Protein AF-A0A0G4GU76-F1 (afdb_monomer_lite)

Foldseek 3Di:
DPDDDDDDPDDDLQVV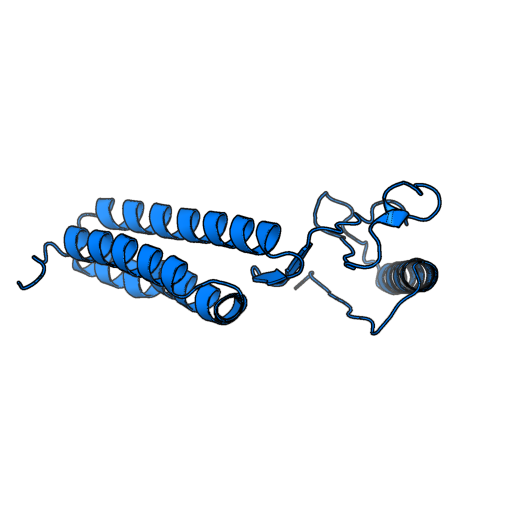VVVVVVVQVVQVVVVHHQDLPPQRAEDEDLVCPVVVVPPVSDDPSYHYDDQWHADPQAIDHHLVRRVVSLVVLLVVLLVQLVVLLVPPDLVVSVVCCVPPRVVSVVVHCVRCVVSDDPVVVVVSCVSSVVSNCSSNVHDDDD

Organism: NCBI:txid1169474

Secondary structure (DSSP, 8-state):
--------SS--HHHHHHHHHHHHHHHHHTT-----STTTSEE--GGGGGGTT-GGGS-TT-EE-SSEEEETTEEEESHHHHHHHHHHHHHHHHHHHHHHHTT--HHHHHHHIIIIIHHHHHHHHHHHGGGS-HHHHHHHHHHHHHHHHHHTTPPPP-

pLDDT: mean 85.18, std 12.09, range [39.12, 97.31]

Structure (mmCIF, N/CA/C/O backbone):
data_AF-A0A0G4GU76-F1
#
_entry.id   AF-A0A0G4GU76-F1
#
loop_
_atom_site.group_PDB
_atom_site.id
_atom_site.type_symbol
_atom_site.label_atom_id
_atom_site.label_alt_id
_atom_site.label_comp_id
_atom_site.label_asym_id
_atom_site.label_entity_id
_atom_site.label_seq_id
_atom_site.pdbx_PDB_ins_code
_atom_site.Cartn_x
_atom_site.Cartn_y
_atom_site.Cartn_z
_atom_site.occupancy
_atom_site.B_iso_or_equiv
_atom_site.auth_seq_id
_atom_site.auth_comp_id
_atom_site.auth_asym_id
_atom_site.auth_atom_id
_atom_site.pdbx_PDB_model_num
ATOM 1 N N . MET A 1 1 ? -4.405 -12.675 -13.913 1.00 71.38 1 MET A N 1
ATOM 2 C CA . MET A 1 1 ? -3.406 -11.758 -13.328 1.00 71.38 1 MET A CA 1
ATOM 3 C C . MET A 1 1 ? -2.661 -11.138 -14.493 1.00 71.38 1 MET A C 1
ATOM 5 O O . MET A 1 1 ? -2.257 -11.886 -15.369 1.00 71.38 1 MET A O 1
ATOM 9 N N . ASP A 1 2 ? -2.594 -9.814 -14.558 1.00 82.94 2 ASP A N 1
ATOM 10 C CA . ASP A 1 2 ? -2.121 -9.025 -15.710 1.00 82.94 2 ASP A CA 1
ATOM 11 C C . ASP A 1 2 ? -0.817 -8.254 -15.432 1.00 82.94 2 ASP A C 1
ATOM 13 O O . ASP A 1 2 ? -0.178 -7.767 -16.358 1.00 82.94 2 ASP A O 1
ATOM 17 N N . ASN A 1 3 ? -0.402 -8.162 -14.164 1.00 83.31 3 ASN A N 1
ATOM 18 C CA . ASN A 1 3 ? 0.832 -7.488 -13.768 1.00 83.31 3 ASN A CA 1
ATOM 19 C C . ASN A 1 3 ? 2.028 -8.437 -13.886 1.00 83.31 3 ASN A C 1
ATOM 21 O O . ASN A 1 3 ? 2.084 -9.460 -13.201 1.00 83.31 3 ASN A O 1
ATOM 25 N N . ILE A 1 4 ? 2.993 -8.059 -14.721 1.00 83.25 4 ILE A N 1
ATOM 26 C CA . ILE A 1 4 ? 4.279 -8.739 -14.889 1.00 83.25 4 ILE A CA 1
ATOM 27 C C . ILE A 1 4 ? 5.370 -7.749 -14.484 1.00 83.25 4 ILE A C 1
ATOM 29 O O . ILE A 1 4 ? 5.303 -6.565 -14.811 1.00 83.25 4 ILE A O 1
ATOM 33 N N . SER A 1 5 ? 6.372 -8.216 -13.749 1.00 84.31 5 SER A N 1
ATOM 34 C CA . SER A 1 5 ? 7.531 -7.405 -13.381 1.00 84.31 5 SER A CA 1
ATOM 35 C C . SER A 1 5 ? 8.793 -8.197 -13.649 1.00 84.31 5 SER A C 1
ATOM 37 O O . SER A 1 5 ? 8.898 -9.354 -13.249 1.00 84.31 5 SER A O 1
ATOM 39 N N . VAL A 1 6 ? 9.734 -7.568 -14.347 1.00 82.75 6 VAL A N 1
ATOM 40 C CA . VAL A 1 6 ? 11.013 -8.169 -14.716 1.00 82.75 6 VAL A CA 1
ATOM 41 C C . VAL A 1 6 ? 12.112 -7.381 -14.022 1.00 82.75 6 VAL A C 1
ATOM 43 O O . VAL A 1 6 ? 12.136 -6.152 -14.085 1.00 82.75 6 VAL A O 1
ATOM 46 N N . VAL A 1 7 ? 12.989 -8.089 -13.315 1.00 81.25 7 VAL A N 1
ATOM 47 C CA . VAL A 1 7 ? 14.118 -7.500 -12.592 1.00 81.25 7 VAL A CA 1
ATOM 48 C C . VAL A 1 7 ? 15.394 -7.881 -13.319 1.00 81.25 7 VAL A C 1
ATOM 50 O O . VAL A 1 7 ? 15.632 -9.060 -13.576 1.00 81.25 7 VAL A O 1
ATOM 53 N N . PHE A 1 8 ? 16.225 -6.886 -13.617 1.00 74.81 8 PHE A N 1
ATOM 54 C CA . PHE A 1 8 ? 17.491 -7.084 -14.307 1.00 74.81 8 PHE A CA 1
ATOM 55 C C . PHE A 1 8 ? 18.660 -6.643 -13.417 1.00 74.81 8 PHE A C 1
ATOM 57 O O . PHE A 1 8 ? 18.637 -5.523 -12.897 1.00 74.81 8 PHE A O 1
ATOM 64 N N . PRO A 1 9 ? 19.700 -7.474 -13.238 1.00 66.19 9 PRO A N 1
ATOM 65 C CA . PRO A 1 9 ? 20.903 -7.058 -12.534 1.00 66.19 9 PRO A CA 1
ATOM 66 C C . PRO A 1 9 ? 21.749 -6.141 -13.435 1.00 66.19 9 PRO A C 1
ATOM 68 O O . PRO A 1 9 ? 22.327 -6.591 -14.418 1.00 66.19 9 PRO A O 1
ATOM 71 N N . GLY A 1 10 ? 21.836 -4.852 -13.088 1.00 63.50 10 GLY A N 1
ATOM 72 C CA . GLY A 1 10 ? 22.882 -3.947 -13.589 1.00 63.50 10 GLY A CA 1
ATOM 73 C C . GLY A 1 10 ? 22.773 -3.502 -15.052 1.00 63.50 10 GLY A C 1
ATOM 74 O O . GLY A 1 10 ? 23.726 -3.662 -15.810 1.00 63.50 10 GLY A O 1
ATOM 75 N N . LEU A 1 11 ? 21.654 -2.894 -15.458 1.00 61.25 11 LEU A N 1
ATOM 76 C CA . LEU A 1 11 ? 21.480 -2.476 -16.851 1.00 61.25 11 LEU A CA 1
ATOM 77 C C . LEU A 1 11 ? 21.913 -1.039 -17.157 1.00 61.25 11 LEU A C 1
ATOM 79 O O . LEU A 1 11 ? 21.469 -0.065 -16.541 1.00 61.25 11 LEU A O 1
ATOM 83 N N . HIS A 1 12 ? 22.701 -0.937 -18.227 1.00 66.69 12 HIS A N 1
ATOM 84 C CA . HIS A 1 12 ? 22.774 0.247 -19.070 1.00 66.69 12 HIS A CA 1
ATOM 85 C C . HIS A 1 12 ? 21.389 0.491 -19.714 1.00 66.69 12 HIS A C 1
ATOM 87 O O . HIS A 1 12 ? 20.742 -0.480 -20.114 1.00 66.69 12 HIS A O 1
ATOM 93 N N . PRO A 1 13 ? 20.907 1.741 -19.838 1.00 66.12 13 PRO A N 1
ATOM 94 C CA . PRO A 1 13 ? 19.577 2.071 -20.378 1.00 66.12 13 PRO A CA 1
ATOM 95 C C . PRO A 1 13 ? 19.204 1.409 -21.711 1.00 66.12 13 PRO A C 1
ATOM 97 O O . PRO A 1 13 ? 18.032 1.131 -21.938 1.00 66.12 13 PRO A O 1
ATOM 100 N N . SER A 1 14 ? 20.175 1.108 -22.575 1.00 70.75 14 SER A N 1
ATOM 101 C CA . SER A 1 14 ? 19.934 0.409 -23.846 1.00 70.75 14 SER A CA 1
ATOM 102 C C . SER A 1 14 ? 19.291 -0.969 -23.659 1.00 70.75 14 SER A C 1
ATOM 104 O O . SER A 1 14 ? 18.354 -1.307 -24.369 1.00 70.75 14 SER A O 1
ATOM 106 N N . ALA A 1 15 ? 19.702 -1.723 -22.641 1.00 75.31 15 ALA A N 1
ATOM 107 C CA . ALA A 1 15 ? 19.158 -3.054 -22.387 1.00 75.31 15 ALA A CA 1
ATOM 108 C C . ALA A 1 15 ? 17.707 -3.029 -21.873 1.00 75.31 15 ALA A C 1
ATOM 110 O O . ALA A 1 15 ? 16.987 -4.012 -22.022 1.00 75.31 15 ALA A O 1
ATOM 111 N N . LEU A 1 16 ? 17.256 -1.911 -21.284 1.00 77.38 16 LEU A N 1
ATOM 112 C CA . LEU A 1 16 ? 15.837 -1.716 -20.967 1.00 77.38 16 LEU A CA 1
ATOM 113 C C . LEU A 1 16 ? 15.008 -1.618 -22.251 1.00 77.38 16 LEU A C 1
ATOM 115 O O . LEU A 1 16 ? 13.910 -2.166 -22.303 1.00 77.38 16 LEU A O 1
ATOM 119 N N . ILE A 1 17 ? 15.515 -0.899 -23.256 1.00 77.75 17 ILE A N 1
ATOM 120 C CA . ILE A 1 17 ? 14.819 -0.691 -24.530 1.00 77.75 17 ILE A CA 1
ATOM 121 C C . ILE A 1 17 ? 14.678 -2.023 -25.260 1.00 77.75 17 ILE A C 1
ATOM 123 O O . ILE A 1 17 ? 13.563 -2.361 -25.655 1.00 77.75 17 ILE A O 1
ATOM 127 N N . ASP A 1 18 ? 15.768 -2.782 -25.364 1.00 80.69 18 ASP A N 1
ATOM 128 C CA . ASP A 1 18 ? 15.775 -4.094 -26.018 1.00 80.69 18 ASP A CA 1
ATOM 129 C C . ASP A 1 18 ? 14.791 -5.044 -25.318 1.00 80.69 18 ASP A C 1
ATOM 131 O O . ASP A 1 18 ? 13.860 -5.555 -25.935 1.00 80.69 18 ASP A O 1
ATOM 135 N N . ALA A 1 19 ? 14.892 -5.170 -23.988 1.00 80.81 19 ALA A N 1
ATOM 136 C CA . ALA A 1 19 ? 13.994 -6.029 -23.221 1.00 80.81 19 ALA A CA 1
ATOM 137 C C . ALA A 1 19 ? 12.520 -5.602 -23.330 1.00 80.81 19 ALA A C 1
ATOM 139 O O . ALA A 1 19 ? 11.623 -6.446 -23.386 1.00 80.81 19 ALA A O 1
ATOM 140 N N . TRP A 1 20 ? 12.247 -4.295 -23.356 1.00 81.94 20 TRP A N 1
ATOM 141 C CA . TRP A 1 20 ? 10.898 -3.770 -23.547 1.00 81.94 20 TRP A CA 1
ATOM 142 C C . TRP A 1 20 ? 10.338 -4.110 -24.931 1.00 81.94 20 TRP A C 1
ATOM 144 O O . TRP A 1 20 ? 9.176 -4.512 -25.037 1.00 81.94 20 TRP A O 1
ATOM 154 N N . GLN A 1 21 ? 11.142 -3.945 -25.985 1.00 83.25 21 GLN A N 1
ATOM 155 C CA . GLN A 1 21 ? 10.751 -4.279 -27.354 1.00 83.25 21 GLN A CA 1
ATOM 156 C C . GLN A 1 21 ? 10.475 -5.777 -27.485 1.00 83.25 21 GLN A C 1
ATOM 158 O O . GLN A 1 21 ? 9.368 -6.137 -27.888 1.00 83.25 21 GLN A O 1
ATOM 163 N N . ASP A 1 22 ? 11.392 -6.623 -27.016 1.00 85.81 22 ASP A N 1
ATOM 164 C CA . ASP A 1 22 ? 11.247 -8.081 -27.024 1.00 85.81 22 ASP A CA 1
ATOM 165 C C . ASP A 1 22 ? 9.973 -8.528 -26.293 1.00 85.81 22 ASP A C 1
ATOM 167 O O . ASP A 1 22 ? 9.191 -9.336 -26.800 1.00 85.81 22 ASP A O 1
ATOM 171 N N . CYS A 1 23 ? 9.703 -7.961 -25.111 1.00 84.00 23 CYS A N 1
ATOM 172 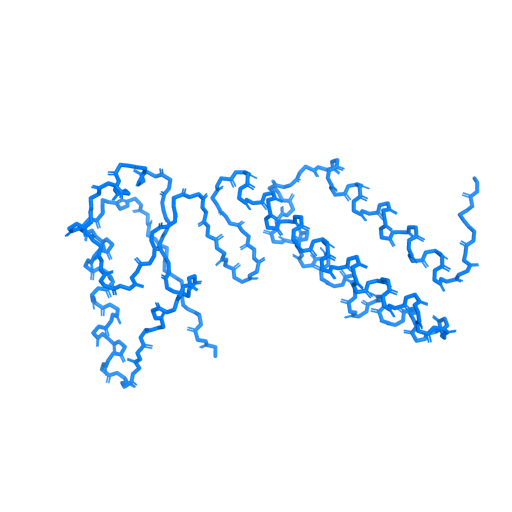C CA . CYS A 1 23 ? 8.489 -8.270 -24.354 1.00 84.00 23 CYS A CA 1
ATOM 173 C C . CYS A 1 23 ? 7.222 -7.816 -25.088 1.00 84.00 23 CYS A C 1
ATOM 175 O O . CYS A 1 23 ? 6.219 -8.530 -25.095 1.00 84.00 23 CYS A O 1
ATOM 177 N N . SER A 1 24 ? 7.247 -6.634 -25.705 1.00 84.25 24 SER A N 1
ATOM 178 C CA . SER A 1 24 ? 6.114 -6.095 -26.461 1.00 84.25 24 SER A CA 1
ATOM 179 C C . SER A 1 24 ? 5.796 -6.949 -27.689 1.00 84.25 24 SER A C 1
ATOM 181 O O . SER A 1 24 ? 4.629 -7.249 -27.948 1.00 84.25 24 SER A O 1
ATOM 183 N N . GLU A 1 25 ? 6.816 -7.388 -28.427 1.00 88.88 25 GLU A N 1
ATOM 184 C CA . GLU A 1 25 ? 6.656 -8.274 -29.583 1.00 88.88 25 GLU A CA 1
ATOM 185 C C . GLU A 1 25 ? 6.162 -9.662 -29.179 1.00 88.88 25 GLU A C 1
ATOM 187 O O . GLU A 1 25 ? 5.207 -10.169 -29.774 1.00 88.88 25 GLU A O 1
ATOM 192 N N . LEU A 1 26 ? 6.729 -10.235 -28.114 1.00 89.44 26 LEU A N 1
ATOM 193 C CA . LEU A 1 26 ? 6.278 -11.511 -27.567 1.00 89.44 26 LEU A CA 1
ATOM 194 C C . LEU A 1 26 ? 4.795 -11.455 -27.180 1.00 89.44 26 LEU A C 1
ATOM 196 O O . LEU A 1 26 ? 4.022 -12.330 -27.568 1.00 89.44 26 LEU A O 1
ATOM 200 N N . LEU A 1 27 ? 4.376 -10.415 -26.452 1.00 87.81 27 LEU A N 1
ATOM 201 C CA . LEU A 1 27 ? 2.981 -10.237 -26.037 1.00 87.81 27 LEU A CA 1
ATOM 202 C C . LEU A 1 27 ? 2.041 -10.073 -27.235 1.00 87.81 27 LEU A C 1
ATOM 204 O O . LEU A 1 27 ? 0.974 -10.691 -27.252 1.00 87.81 27 LEU A O 1
ATOM 208 N N . LYS A 1 28 ? 2.450 -9.321 -28.266 1.00 88.75 28 LYS A N 1
ATOM 209 C CA . LYS A 1 28 ? 1.688 -9.211 -29.520 1.00 88.75 28 LYS A CA 1
ATOM 210 C C . LYS A 1 28 ? 1.507 -10.564 -30.202 1.00 88.75 28 LYS A C 1
ATOM 212 O O . LYS A 1 28 ? 0.426 -10.819 -30.726 1.00 88.75 28 LYS A O 1
ATOM 217 N N . GLY A 1 29 ? 2.514 -11.441 -30.152 1.00 92.19 29 GLY A N 1
ATOM 218 C CA . GLY A 1 29 ? 2.422 -12.816 -30.655 1.00 92.19 29 GLY A CA 1
ATOM 219 C C . GLY A 1 29 ? 1.298 -13.634 -30.003 1.00 92.19 29 GLY A C 1
ATOM 220 O O . GLY A 1 29 ? 0.707 -14.492 -30.652 1.00 92.19 29 GLY A O 1
ATOM 221 N N . TYR A 1 30 ? 0.938 -13.312 -28.758 1.00 91.62 30 TYR A N 1
ATOM 222 C CA . TYR A 1 30 ? -0.195 -13.902 -28.037 1.00 91.62 30 TYR A CA 1
ATOM 223 C C . TYR A 1 30 ? -1.501 -13.096 -28.155 1.00 91.62 30 TYR A C 1
ATOM 225 O O . TYR A 1 30 ? -2.476 -13.405 -27.471 1.00 91.62 30 TYR A O 1
ATOM 233 N N . GLY A 1 31 ? -1.545 -12.052 -28.989 1.00 90.75 31 GLY A N 1
ATOM 234 C CA . GLY A 1 31 ? -2.699 -11.153 -29.098 1.00 90.75 31 GLY A CA 1
ATOM 235 C C . GLY A 1 31 ? -2.900 -10.246 -27.876 1.00 90.75 31 GLY A C 1
ATOM 236 O O . GLY A 1 31 ? -4.003 -9.748 -27.660 1.00 90.75 31 GLY A O 1
ATOM 237 N N . LEU A 1 32 ? -1.858 -10.039 -27.066 1.00 88.94 32 LEU A N 1
ATOM 238 C CA . LEU A 1 32 ? -1.878 -9.188 -25.877 1.00 88.94 32 LEU A CA 1
ATOM 239 C C . LEU A 1 32 ? -1.217 -7.833 -26.158 1.00 88.94 32 LEU A C 1
ATOM 241 O O . LEU A 1 32 ? -0.313 -7.709 -26.983 1.00 88.94 32 LEU A O 1
ATOM 245 N N . THR A 1 33 ? -1.645 -6.804 -25.427 1.00 84.56 33 THR A N 1
ATOM 246 C CA . THR A 1 33 ? -1.092 -5.446 -25.521 1.00 84.56 33 THR A CA 1
ATOM 247 C C . THR A 1 33 ? -0.694 -4.919 -24.151 1.00 84.56 33 THR A C 1
ATOM 249 O O . THR A 1 33 ? -1.412 -5.123 -23.172 1.00 84.56 33 THR A O 1
ATOM 252 N N . LEU A 1 34 ? 0.417 -4.184 -24.092 1.00 82.50 34 LEU A N 1
ATOM 253 C CA . LEU A 1 34 ? 0.863 -3.504 -22.878 1.00 82.50 34 LEU A CA 1
ATOM 254 C C . LEU A 1 34 ? -0.068 -2.340 -22.524 1.00 82.50 34 LEU A C 1
ATOM 256 O O . LEU A 1 34 ? -0.494 -1.573 -23.389 1.00 82.50 34 LEU A O 1
ATOM 260 N N . ASN A 1 35 ? -0.356 -2.186 -21.233 1.00 83.25 35 ASN A N 1
ATOM 261 C CA . ASN A 1 35 ? -1.128 -1.055 -20.739 1.00 83.25 35 ASN A CA 1
ATOM 262 C C . ASN A 1 35 ? -0.204 0.152 -20.536 1.00 83.25 35 ASN A C 1
ATOM 264 O O . ASN A 1 35 ? 0.536 0.219 -19.555 1.00 83.25 35 ASN A O 1
ATOM 268 N N . LEU A 1 36 ? -0.273 1.108 -21.461 1.00 78.88 36 LEU A N 1
ATOM 269 C CA . LEU A 1 36 ? 0.521 2.344 -21.446 1.00 78.88 36 LEU A CA 1
ATOM 270 C C . LEU A 1 36 ? -0.142 3.472 -20.634 1.00 78.88 36 LEU A C 1
ATOM 272 O O . LEU A 1 36 ? 0.236 4.636 -20.738 1.00 78.88 36 LEU A O 1
ATOM 276 N N . GLY A 1 37 ? -1.171 3.148 -19.848 1.00 76.62 37 GLY A N 1
ATOM 277 C CA . GLY A 1 37 ? -1.762 4.081 -18.901 1.00 76.62 37 GLY A CA 1
ATOM 278 C C . GLY A 1 37 ? -0.749 4.510 -17.838 1.00 76.62 37 GLY A C 1
ATOM 279 O O . GLY A 1 37 ? 0.127 3.739 -17.440 1.00 76.62 37 GLY A O 1
ATOM 280 N N . LYS A 1 38 ? -0.898 5.743 -17.346 1.00 74.00 38 LYS A N 1
ATOM 281 C CA . LYS A 1 38 ? -0.027 6.316 -16.311 1.00 74.00 38 LYS A CA 1
ATOM 282 C C . LYS A 1 38 ? 0.116 5.366 -15.115 1.00 74.00 38 LYS A C 1
ATOM 284 O O . LYS A 1 38 ? -0.885 4.908 -14.560 1.00 74.00 38 LYS A O 1
ATOM 289 N N . GLY A 1 39 ? 1.355 5.077 -14.724 1.00 71.38 39 GLY A N 1
ATOM 290 C CA . GLY A 1 39 ? 1.690 4.191 -13.611 1.00 71.38 39 GLY A CA 1
ATOM 291 C C . GLY A 1 39 ? 1.355 2.707 -13.810 1.00 71.38 39 GLY A C 1
ATOM 292 O O . GLY A 1 39 ? 1.366 1.971 -12.825 1.00 71.38 39 GLY A O 1
ATOM 293 N N . LYS A 1 40 ? 1.020 2.256 -15.030 1.00 81.50 40 LYS A N 1
ATOM 294 C CA . LYS A 1 40 ? 0.760 0.835 -15.338 1.00 81.50 40 LYS A CA 1
ATOM 295 C C . LYS A 1 40 ? 2.000 0.129 -15.863 1.00 81.50 40 LYS A C 1
ATOM 297 O O . LYS A 1 40 ? 2.409 -0.873 -15.288 1.00 81.50 40 LYS A O 1
ATOM 302 N N . SER A 1 41 ? 2.609 0.684 -16.904 1.00 84.81 41 SER A N 1
ATOM 303 C CA . SER A 1 41 ? 3.901 0.228 -17.404 1.00 84.81 41 SER A CA 1
ATOM 304 C C . SER A 1 41 ? 4.968 1.235 -17.010 1.00 84.81 41 SER A C 1
ATOM 306 O O . SER A 1 41 ? 5.025 2.335 -17.560 1.00 84.81 41 SER A O 1
ATOM 308 N N . ALA A 1 42 ? 5.787 0.868 -16.029 1.00 83.94 42 ALA A N 1
ATOM 309 C CA . ALA A 1 42 ? 6.828 1.735 -15.504 1.00 83.94 42 ALA A CA 1
ATOM 310 C C . ALA A 1 42 ? 8.144 0.980 -15.318 1.00 83.94 42 ALA A C 1
ATOM 312 O O . ALA A 1 42 ? 8.151 -0.209 -14.998 1.00 83.94 42 ALA A O 1
ATOM 313 N N . ALA A 1 43 ? 9.249 1.699 -15.479 1.00 84.44 43 ALA A N 1
ATOM 314 C CA . ALA A 1 43 ? 10.591 1.215 -15.210 1.00 84.44 43 ALA A CA 1
ATOM 315 C C . ALA A 1 43 ? 11.263 2.087 -14.144 1.00 84.44 43 ALA A C 1
ATOM 317 O O . ALA A 1 43 ? 11.061 3.304 -14.089 1.00 84.44 43 ALA A O 1
ATOM 318 N N . HIS A 1 44 ? 12.071 1.455 -13.297 1.00 84.00 44 HIS A N 1
ATOM 319 C CA . HIS A 1 44 ? 12.778 2.115 -12.208 1.00 84.00 44 HIS A CA 1
ATOM 320 C C . HIS A 1 44 ? 14.231 1.650 -12.150 1.00 84.00 44 HIS A C 1
ATOM 322 O O . HIS A 1 44 ? 14.505 0.452 -12.143 1.00 84.00 44 HIS A O 1
ATOM 328 N N . SER A 1 45 ? 15.142 2.612 -12.025 1.00 80.25 45 SER A N 1
ATOM 329 C CA . SER A 1 45 ? 16.498 2.389 -11.535 1.00 80.25 45 SER A CA 1
ATOM 330 C C . SER A 1 45 ? 17.001 3.659 -10.845 1.00 80.25 45 SER A C 1
ATOM 332 O O . SER A 1 45 ? 16.865 4.748 -11.419 1.00 80.25 45 SER A O 1
ATOM 334 N N . PRO A 1 46 ? 17.647 3.550 -9.671 1.00 73.00 46 PRO A N 1
ATOM 335 C CA . PRO A 1 46 ? 18.298 4.687 -9.024 1.00 73.00 46 PRO A CA 1
ATOM 336 C C . PRO A 1 46 ? 19.405 5.317 -9.884 1.00 73.00 46 PRO A C 1
ATOM 338 O O . PRO A 1 46 ? 19.643 6.518 -9.807 1.00 73.00 46 PRO A O 1
ATOM 341 N N . SER A 1 47 ? 20.067 4.531 -10.744 1.00 74.81 47 SER A N 1
ATOM 342 C CA . SER A 1 47 ? 21.168 5.004 -11.597 1.00 74.81 47 SER A CA 1
ATOM 343 C C . SER A 1 47 ? 20.714 5.841 -12.798 1.00 74.81 47 SER A C 1
ATOM 345 O O . SER A 1 47 ? 21.549 6.386 -13.517 1.00 74.81 47 SER A O 1
ATOM 347 N N . TRP A 1 48 ? 19.404 5.968 -13.032 1.00 74.50 48 TRP A N 1
ATOM 348 C CA . TRP A 1 48 ? 18.845 6.625 -14.218 1.00 74.50 48 TRP A CA 1
ATOM 349 C C . TRP A 1 48 ? 18.472 8.098 -14.011 1.00 74.50 48 TRP A C 1
ATOM 351 O O . TRP A 1 48 ? 17.740 8.668 -14.818 1.00 74.50 48 TRP A O 1
ATOM 361 N N . LEU A 1 49 ? 19.001 8.746 -12.969 1.00 65.44 49 LEU A N 1
ATOM 362 C CA . LEU A 1 49 ? 18.802 10.179 -12.709 1.00 65.44 49 LEU A CA 1
ATOM 363 C C . LEU A 1 49 ? 19.097 11.064 -13.939 1.00 65.44 49 LEU A C 1
ATOM 365 O O . LEU A 1 49 ? 18.353 12.007 -14.178 1.00 65.44 49 LEU A O 1
ATOM 369 N N . GLY A 1 50 ? 20.104 10.720 -14.754 1.00 60.28 50 GLY A N 1
ATOM 370 C CA . GLY A 1 50 ? 20.463 11.454 -15.980 1.00 60.28 50 GLY A CA 1
ATOM 371 C C . GLY A 1 50 ? 19.669 11.083 -17.243 1.00 60.28 50 GLY A C 1
ATOM 372 O O . GLY A 1 50 ? 19.829 11.727 -18.273 1.00 60.28 50 GLY A O 1
ATOM 373 N N . LEU A 1 51 ? 18.815 10.054 -17.194 1.00 61.25 51 LEU A N 1
ATOM 374 C CA . LEU A 1 51 ? 17.981 9.647 -18.334 1.00 61.25 51 LEU A CA 1
ATOM 375 C C . LEU A 1 51 ? 16.664 10.415 -18.411 1.00 61.25 51 LEU A C 1
ATOM 377 O O . LEU A 1 51 ? 16.066 10.441 -19.480 1.00 61.25 51 LEU A O 1
ATOM 381 N N . ARG A 1 52 ? 16.236 11.071 -17.322 1.00 57.97 52 ARG A N 1
ATOM 382 C CA . ARG A 1 52 ? 15.037 11.931 -17.311 1.00 57.97 52 ARG A CA 1
ATOM 383 C C . ARG A 1 52 ? 15.089 13.039 -18.366 1.00 57.97 52 ARG A C 1
ATOM 385 O O . ARG A 1 52 ? 14.046 13.407 -18.896 1.00 57.97 52 ARG A O 1
ATOM 392 N N . ASP A 1 53 ? 16.288 13.523 -18.682 1.00 56.19 53 ASP A N 1
ATOM 393 C CA . ASP A 1 53 ? 16.511 14.618 -19.630 1.00 56.19 53 ASP A CA 1
ATOM 394 C C . ASP A 1 53 ? 16.744 14.127 -21.073 1.00 56.19 53 ASP A C 1
ATOM 396 O O . ASP A 1 53 ? 16.999 14.930 -21.970 1.00 56.19 53 ASP A O 1
ATOM 400 N N . CYS A 1 54 ? 16.651 12.813 -21.325 1.00 54.38 54 CYS A N 1
ATOM 401 C CA . CYS A 1 54 ? 16.921 12.192 -22.625 1.00 54.38 54 CYS A CA 1
ATOM 402 C C . CYS A 1 54 ? 15.657 11.542 -23.232 1.00 54.38 54 CYS A C 1
ATOM 404 O O . CYS A 1 54 ? 15.552 10.314 -23.304 1.00 54.38 54 CYS A O 1
ATOM 406 N N . PRO A 1 55 ? 14.704 12.343 -23.752 1.00 52.53 55 PRO A N 1
ATOM 407 C CA . PRO A 1 55 ? 13.429 11.842 -24.276 1.00 52.53 55 PRO A CA 1
ATOM 408 C C . PRO A 1 55 ? 13.571 10.910 -25.492 1.00 52.53 55 PRO A C 1
ATOM 410 O O . PRO A 1 55 ? 12.657 10.149 -25.793 1.00 52.53 55 PRO A O 1
ATOM 413 N N . LEU A 1 56 ? 14.719 10.932 -26.177 1.00 50.91 56 LEU A N 1
ATOM 414 C CA . LEU A 1 56 ? 15.007 10.100 -27.353 1.00 50.91 56 LEU A CA 1
ATOM 415 C C . LEU A 1 56 ? 15.279 8.616 -27.030 1.00 50.91 56 LEU A C 1
ATOM 417 O O . LEU A 1 56 ? 15.405 7.823 -27.957 1.00 50.91 56 LEU A O 1
ATOM 421 N N . GLN A 1 57 ? 15.368 8.225 -25.753 1.00 59.22 57 GLN A N 1
ATOM 422 C CA . GLN A 1 57 ? 15.711 6.854 -25.335 1.00 59.22 57 GLN A CA 1
ATOM 423 C C . GLN A 1 57 ? 14.587 6.140 -24.568 1.00 59.22 57 GLN A C 1
ATOM 425 O O . GLN A 1 57 ? 14.828 5.137 -23.898 1.00 59.22 57 GLN A O 1
ATOM 430 N N . HIS A 1 58 ? 13.354 6.648 -24.612 1.00 63.56 58 HIS A N 1
ATOM 431 C CA . HIS A 1 58 ? 12.238 6.045 -23.882 1.00 63.56 58 HIS A CA 1
ATOM 432 C C . HIS A 1 58 ? 11.290 5.330 -24.842 1.00 63.56 58 HIS A C 1
ATOM 434 O O . HIS A 1 58 ? 10.786 5.955 -25.779 1.00 63.56 58 HIS A O 1
ATOM 440 N N . PRO A 1 59 ? 11.006 4.035 -24.628 1.00 67.12 59 PRO A N 1
ATOM 441 C CA . PRO A 1 59 ? 9.965 3.361 -25.377 1.00 67.12 59 PRO A CA 1
ATOM 442 C C . PRO A 1 59 ? 8.625 4.083 -25.214 1.00 67.12 59 PRO A C 1
ATOM 444 O O . PRO A 1 59 ? 8.259 4.500 -24.112 1.00 67.12 59 PRO A O 1
ATOM 447 N N . ALA A 1 60 ? 7.881 4.229 -26.311 1.00 68.50 60 ALA A N 1
ATOM 448 C CA . ALA A 1 60 ? 6.604 4.930 -26.301 1.00 68.50 60 ALA A CA 1
ATOM 449 C C . ALA A 1 60 ? 5.649 4.324 -25.255 1.00 68.50 60 ALA A C 1
ATOM 451 O O . ALA A 1 60 ? 5.311 3.141 -25.316 1.00 68.50 60 ALA A O 1
ATOM 452 N N . GLY A 1 61 ? 5.220 5.152 -24.298 1.00 69.88 61 GLY A N 1
ATOM 453 C CA . GLY A 1 61 ? 4.289 4.769 -23.235 1.00 69.88 61 GLY A CA 1
ATOM 454 C C . GLY A 1 61 ? 4.906 4.085 -22.008 1.00 69.88 61 GLY A C 1
ATOM 455 O O . GLY A 1 61 ? 4.152 3.721 -21.108 1.00 69.88 61 GLY A O 1
ATOM 456 N N . LEU A 1 62 ? 6.235 3.929 -21.940 1.00 77.19 62 LEU A N 1
ATOM 457 C CA . LEU A 1 62 ? 6.930 3.483 -20.730 1.00 77.19 62 LEU A CA 1
ATOM 458 C C . LEU A 1 62 ? 7.237 4.679 -19.822 1.00 77.19 62 LEU A C 1
ATOM 460 O O . LEU A 1 62 ? 7.979 5.586 -20.198 1.00 77.19 62 LEU A O 1
ATOM 464 N N . GLU A 1 63 ? 6.693 4.675 -18.606 1.00 80.56 63 GLU A N 1
ATOM 465 C CA . GLU A 1 63 ? 6.991 5.705 -17.609 1.00 80.56 63 GLU A CA 1
ATOM 466 C C . GLU A 1 63 ? 8.308 5.384 -16.886 1.00 80.56 63 GLU A C 1
ATOM 468 O O . GLU A 1 63 ? 8.452 4.318 -16.291 1.00 80.56 63 GLU A O 1
ATOM 473 N N . ILE A 1 64 ? 9.273 6.307 -16.895 1.00 79.88 64 ILE A N 1
ATOM 474 C CA . ILE A 1 64 ? 10.489 6.165 -16.084 1.00 79.88 64 ILE A CA 1
ATOM 475 C C . ILE A 1 64 ? 10.299 6.890 -14.758 1.00 79.88 64 ILE A C 1
ATOM 477 O O . ILE A 1 64 ? 10.219 8.118 -14.700 1.00 79.88 64 ILE A O 1
ATOM 481 N N . ASN A 1 65 ? 10.283 6.122 -13.671 1.00 79.00 65 ASN A N 1
ATOM 482 C CA . ASN A 1 65 ? 10.235 6.653 -12.320 1.00 79.00 65 ASN A CA 1
ATOM 483 C C . ASN A 1 65 ? 11.560 6.370 -11.607 1.00 79.00 65 ASN A C 1
ATOM 485 O O . ASN A 1 65 ? 11.845 5.243 -11.223 1.00 79.00 65 ASN A O 1
ATOM 489 N N . THR A 1 66 ? 12.374 7.403 -11.403 1.00 80.75 66 THR A N 1
ATOM 490 C CA . THR A 1 66 ? 13.655 7.297 -10.682 1.00 80.75 66 THR A CA 1
ATOM 491 C C . THR A 1 66 ? 13.496 7.331 -9.165 1.00 80.75 66 THR A C 1
ATOM 493 O O . THR A 1 66 ? 14.430 6.964 -8.463 1.00 80.75 66 THR A O 1
ATOM 496 N N . ALA A 1 67 ? 12.338 7.767 -8.662 1.00 85.75 67 ALA A N 1
ATOM 497 C CA . ALA A 1 67 ? 12.072 7.859 -7.232 1.00 85.75 67 ALA A CA 1
ATOM 498 C C . ALA A 1 67 ? 11.768 6.470 -6.655 1.00 85.75 67 ALA A C 1
ATOM 500 O O . ALA A 1 67 ? 12.398 5.995 -5.715 1.00 85.75 67 ALA A O 1
ATOM 501 N N . GLY A 1 68 ? 10.872 5.729 -7.304 1.00 89.25 68 GLY A N 1
ATOM 502 C CA . GLY A 1 68 ? 10.557 4.379 -6.861 1.00 89.25 68 GLY A CA 1
ATOM 503 C C . GLY A 1 68 ? 9.616 3.626 -7.775 1.00 89.25 68 GLY A C 1
ATOM 504 O O . GLY A 1 68 ? 9.268 4.074 -8.866 1.00 89.25 68 GLY A O 1
ATOM 505 N N . TYR A 1 69 ? 9.195 2.459 -7.309 1.00 88.25 69 TYR A N 1
ATOM 506 C CA . TYR A 1 69 ? 8.249 1.590 -7.999 1.00 88.25 69 TYR A CA 1
ATOM 507 C C . TYR A 1 69 ? 7.228 1.024 -7.019 1.00 88.25 69 TYR A C 1
ATOM 509 O O . TYR A 1 69 ? 7.489 0.917 -5.820 1.00 88.25 69 TYR A O 1
ATOM 517 N N . LYS A 1 70 ? 6.056 0.648 -7.541 1.00 89.88 70 LYS A N 1
ATOM 518 C CA . LYS A 1 70 ? 5.017 -0.062 -6.788 1.00 89.88 70 LYS A CA 1
ATOM 519 C C . LYS A 1 70 ? 4.917 -1.489 -7.319 1.00 89.88 70 LYS A C 1
ATOM 521 O O . LYS A 1 70 ? 4.638 -1.672 -8.499 1.00 89.88 70 LYS A O 1
ATOM 526 N N . LEU A 1 71 ? 5.103 -2.487 -6.461 1.00 86.56 71 LEU A N 1
ATOM 527 C CA . LEU A 1 71 ? 4.973 -3.901 -6.814 1.00 86.56 71 LEU A CA 1
ATOM 528 C C . LEU A 1 71 ? 4.076 -4.600 -5.801 1.00 86.56 71 LEU A C 1
ATOM 530 O O . LEU A 1 71 ? 4.353 -4.577 -4.608 1.00 86.56 71 LEU A O 1
ATOM 534 N N . MET A 1 72 ? 2.982 -5.210 -6.266 1.00 86.25 72 MET A N 1
ATOM 535 C CA . MET A 1 72 ? 2.027 -5.925 -5.402 1.00 86.25 72 MET A CA 1
ATOM 536 C C . MET A 1 72 ? 1.538 -5.087 -4.200 1.00 86.25 72 MET A C 1
ATOM 538 O O . MET A 1 72 ? 1.257 -5.609 -3.128 1.00 86.25 72 MET A O 1
ATOM 542 N N . GLY A 1 73 ? 1.440 -3.765 -4.356 1.00 85.12 73 GLY A N 1
ATOM 543 C CA . GLY A 1 73 ? 1.040 -2.850 -3.280 1.00 85.12 73 GLY A CA 1
ATOM 544 C C . GLY A 1 73 ? 2.156 -2.443 -2.309 1.00 85.12 73 GLY A C 1
ATOM 545 O O . GLY A 1 73 ? 1.898 -1.607 -1.450 1.00 85.12 73 GLY A O 1
ATOM 546 N N . ALA A 1 74 ? 3.372 -2.968 -2.465 1.00 87.94 74 ALA A N 1
ATOM 547 C CA . ALA A 1 74 ? 4.576 -2.517 -1.771 1.00 87.94 74 ALA A CA 1
ATOM 548 C C . ALA A 1 74 ? 5.297 -1.431 -2.581 1.00 87.94 74 ALA A C 1
ATOM 550 O O . ALA A 1 74 ? 5.202 -1.419 -3.811 1.00 87.94 74 ALA A O 1
ATOM 551 N N . ALA A 1 75 ? 6.043 -0.553 -1.910 1.00 91.50 75 ALA A N 1
ATOM 552 C CA . ALA A 1 75 ? 6.970 0.363 -2.571 1.00 91.50 75 ALA A CA 1
ATOM 553 C C . ALA A 1 75 ? 8.415 -0.120 -2.446 1.00 91.50 75 ALA A C 1
ATOM 555 O O . ALA A 1 75 ? 8.830 -0.610 -1.397 1.00 91.50 75 ALA A O 1
ATOM 556 N N . GLY A 1 76 ? 9.186 0.109 -3.504 1.00 88.94 76 GLY A N 1
ATOM 557 C CA . GLY A 1 76 ? 10.644 0.112 -3.475 1.00 88.94 76 GLY A CA 1
ATOM 558 C C . GLY A 1 76 ? 11.194 1.401 -4.089 1.00 88.94 76 GLY A C 1
ATOM 559 O O . GLY A 1 76 ? 10.434 2.212 -4.620 1.00 88.94 76 GLY A O 1
ATOM 560 N N . GLY A 1 77 ? 12.514 1.578 -4.025 1.00 89.44 77 GLY A N 1
ATOM 561 C CA . GLY A 1 77 ? 13.190 2.819 -4.415 1.00 89.44 77 GLY A CA 1
ATOM 562 C C . GLY A 1 77 ? 13.597 3.660 -3.210 1.00 89.44 77 GLY A C 1
ATOM 563 O O . GLY A 1 77 ? 13.989 3.100 -2.185 1.00 89.44 77 GLY A O 1
ATOM 564 N N . ASP A 1 78 ? 13.523 4.979 -3.353 1.00 91.31 78 ASP A N 1
ATOM 565 C CA . ASP A 1 78 ? 13.925 5.953 -2.344 1.00 91.31 78 ASP A CA 1
ATOM 566 C C . ASP A 1 78 ? 13.000 5.966 -1.111 1.00 91.31 78 ASP A C 1
ATOM 568 O O . ASP A 1 78 ? 11.823 5.597 -1.173 1.00 91.31 78 ASP A O 1
ATOM 572 N N . ASP A 1 79 ? 13.543 6.392 0.030 1.00 91.44 79 ASP A N 1
ATOM 573 C CA . ASP A 1 79 ? 12.825 6.361 1.310 1.00 91.44 79 ASP A CA 1
ATOM 574 C C . ASP A 1 79 ? 11.654 7.354 1.367 1.00 91.44 79 ASP A C 1
ATOM 576 O O . ASP A 1 79 ? 10.667 7.107 2.059 1.00 91.44 79 ASP A O 1
ATOM 580 N N . SER A 1 80 ? 11.707 8.452 0.606 1.00 92.25 80 SER A N 1
ATOM 581 C CA . SER A 1 80 ? 10.623 9.442 0.541 1.00 92.25 80 SER A CA 1
ATOM 582 C C . SER A 1 80 ? 9.397 8.878 -0.185 1.00 92.25 80 SER A C 1
ATOM 584 O O . SER A 1 80 ? 8.263 9.012 0.278 1.00 92.25 80 SER A O 1
ATOM 586 N N . PHE A 1 81 ? 9.621 8.181 -1.295 1.00 92.12 81 PHE A N 1
ATOM 587 C CA . PHE A 1 81 ? 8.622 7.500 -2.100 1.00 92.12 81 PHE A CA 1
ATOM 588 C C . PHE A 1 81 ? 7.999 6.346 -1.318 1.00 92.12 81 PHE A C 1
ATOM 590 O O . PHE A 1 81 ? 6.772 6.221 -1.259 1.00 92.12 81 PHE A O 1
ATOM 597 N N . VAL A 1 82 ? 8.841 5.533 -0.675 1.00 93.75 82 VAL A N 1
ATOM 598 C CA . VAL A 1 82 ? 8.411 4.436 0.196 1.00 93.75 82 VAL A CA 1
ATOM 599 C C . VAL A 1 82 ? 7.577 4.970 1.363 1.00 93.75 82 VAL A C 1
ATOM 601 O O . VAL A 1 82 ? 6.455 4.503 1.571 1.00 93.75 82 VAL A O 1
ATOM 604 N N . GLY A 1 83 ? 8.057 5.998 2.065 1.00 94.81 83 GLY A N 1
ATOM 605 C CA . GLY A 1 83 ? 7.333 6.644 3.161 1.00 94.81 83 GLY A CA 1
ATOM 606 C C . GLY A 1 83 ? 6.022 7.300 2.713 1.00 94.81 83 GLY A C 1
ATOM 607 O O . GLY A 1 83 ? 5.016 7.239 3.422 1.00 94.81 83 GLY A O 1
ATOM 608 N N . GLY A 1 84 ? 5.988 7.882 1.512 1.00 94.69 84 GLY A N 1
ATOM 609 C CA . GLY A 1 84 ? 4.778 8.442 0.910 1.00 94.69 84 GLY A CA 1
ATOM 610 C C . GLY A 1 84 ? 3.704 7.382 0.663 1.00 94.69 84 GLY A C 1
ATOM 611 O O . GLY A 1 84 ? 2.557 7.562 1.079 1.00 94.69 84 GLY A O 1
ATOM 612 N N . LEU A 1 85 ? 4.073 6.248 0.054 1.00 94.00 85 LEU A N 1
ATOM 613 C CA . LEU A 1 85 ? 3.129 5.148 -0.164 1.00 94.00 85 LEU A CA 1
ATOM 614 C C . LEU A 1 85 ? 2.680 4.514 1.156 1.00 94.00 85 LEU A C 1
ATOM 616 O O . LEU A 1 85 ? 1.505 4.182 1.305 1.00 94.00 85 LEU A O 1
ATOM 620 N N . PHE A 1 86 ? 3.590 4.367 2.118 1.00 95.50 86 PHE A N 1
ATOM 621 C CA . PHE A 1 86 ? 3.253 3.873 3.448 1.00 95.50 86 PHE A CA 1
ATOM 622 C C . PHE A 1 86 ? 2.155 4.728 4.093 1.00 95.50 86 PHE A C 1
ATOM 624 O O . PHE A 1 86 ? 1.117 4.196 4.486 1.00 95.50 86 PHE A O 1
ATOM 631 N N . LYS A 1 87 ? 2.322 6.056 4.107 1.00 95.69 87 LYS A N 1
ATOM 632 C CA . LYS A 1 87 ? 1.323 6.995 4.643 1.00 95.69 87 LYS A CA 1
ATOM 633 C C . LYS A 1 87 ? -0.018 6.903 3.915 1.00 95.69 87 LYS A C 1
ATOM 635 O O . LYS A 1 87 ? -1.057 6.893 4.569 1.00 95.69 87 LYS A O 1
ATOM 640 N N . GLU A 1 88 ? -0.008 6.789 2.585 1.00 95.69 88 GLU A N 1
ATOM 641 C CA . GLU A 1 88 ? -1.220 6.573 1.778 1.00 95.69 88 GLU A CA 1
ATOM 642 C C . GLU A 1 88 ? -1.972 5.309 2.238 1.00 95.69 88 GLU A C 1
ATOM 644 O O . GLU A 1 88 ? -3.181 5.346 2.481 1.00 95.69 88 GLU A O 1
ATOM 649 N N . LYS A 1 89 ? -1.256 4.193 2.426 1.00 95.00 89 LYS A N 1
ATOM 650 C CA . LYS A 1 89 ? -1.845 2.906 2.827 1.00 95.00 89 LYS A CA 1
ATOM 651 C C . LYS A 1 89 ? -2.308 2.860 4.274 1.00 95.00 89 LYS A C 1
ATOM 653 O O . LYS A 1 89 ? -3.363 2.285 4.547 1.00 95.00 89 LYS A O 1
ATOM 658 N N . VAL A 1 90 ? -1.588 3.510 5.178 1.00 95.81 90 VAL A N 1
ATOM 659 C CA . VAL A 1 90 ? -2.040 3.709 6.558 1.00 95.81 90 VAL A CA 1
ATOM 660 C C . VAL A 1 90 ? -3.322 4.537 6.579 1.00 95.81 90 VAL A C 1
ATOM 662 O O . VAL A 1 90 ? -4.300 4.118 7.191 1.00 95.81 90 VAL A O 1
ATOM 665 N N . ALA A 1 91 ? -3.378 5.652 5.844 1.00 96.00 91 ALA A N 1
ATOM 666 C CA . ALA A 1 91 ? -4.573 6.492 5.783 1.00 96.00 91 ALA A CA 1
ATOM 667 C C . ALA A 1 91 ? -5.797 5.731 5.235 1.00 96.00 91 ALA A C 1
ATOM 669 O O . ALA A 1 91 ? -6.913 5.895 5.734 1.00 96.00 91 ALA A O 1
ATOM 670 N N . GLU A 1 92 ? -5.605 4.851 4.245 1.00 95.38 92 GLU A N 1
ATOM 671 C CA . GLU A 1 92 ? -6.658 3.946 3.771 1.00 95.38 92 GLU A CA 1
ATOM 672 C C . GLU A 1 92 ? -7.164 3.002 4.876 1.00 95.38 92 GLU A C 1
ATOM 674 O O . GLU A 1 92 ? -8.379 2.805 4.993 1.00 95.38 92 GLU A O 1
ATOM 679 N N . ALA A 1 93 ? -6.260 2.425 5.674 1.00 95.50 93 ALA A N 1
ATOM 680 C CA . ALA A 1 93 ? -6.600 1.523 6.774 1.00 95.50 93 ALA A CA 1
ATOM 681 C C . ALA A 1 93 ? -7.316 2.253 7.921 1.00 95.50 93 ALA A C 1
ATOM 683 O O . ALA A 1 93 ? -8.357 1.780 8.376 1.00 95.50 93 ALA A O 1
ATOM 684 N N . VAL A 1 94 ? -6.842 3.441 8.309 1.00 95.62 94 VAL A N 1
ATOM 685 C CA . VAL A 1 94 ? -7.489 4.305 9.312 1.00 95.62 94 VAL A CA 1
ATOM 686 C C . VAL A 1 94 ? -8.896 4.690 8.862 1.00 95.62 94 VAL A C 1
ATOM 688 O O . VAL A 1 94 ? -9.860 4.555 9.615 1.00 95.62 94 VAL A O 1
ATOM 691 N N . ARG A 1 95 ? -9.060 5.113 7.602 1.00 96.19 95 ARG A N 1
ATOM 692 C CA . ARG A 1 95 ? -10.381 5.436 7.041 1.00 96.19 95 ARG A CA 1
ATOM 693 C C . ARG A 1 95 ? -11.321 4.231 7.071 1.00 96.19 95 ARG A C 1
ATOM 695 O O . ARG A 1 95 ? -12.520 4.397 7.286 1.00 96.19 95 ARG A O 1
ATOM 702 N N . LEU A 1 96 ? -10.799 3.028 6.834 1.00 96.31 96 LEU A N 1
ATOM 703 C CA . LEU A 1 96 ? -11.588 1.809 6.954 1.00 96.31 96 LEU A CA 1
ATOM 704 C C . LEU A 1 96 ? -11.977 1.542 8.411 1.00 96.31 96 LEU A C 1
ATOM 706 O O . LEU A 1 96 ? -13.144 1.263 8.655 1.00 96.31 96 LEU A O 1
ATOM 710 N N . GLY A 1 97 ? -11.055 1.693 9.362 1.00 95.94 97 GLY A N 1
ATOM 711 C CA . GLY A 1 97 ? -11.347 1.566 10.791 1.00 95.94 97 GLY A CA 1
ATOM 712 C C . GLY A 1 97 ? -12.457 2.518 11.248 1.00 95.94 97 GLY A C 1
ATOM 713 O O . GLY A 1 97 ? -13.413 2.074 11.868 1.00 95.94 97 GLY A O 1
ATOM 714 N N . LYS A 1 98 ? -12.423 3.790 10.830 1.00 95.31 98 LYS A N 1
ATOM 715 C CA . LYS A 1 98 ? -13.470 4.782 11.158 1.00 95.31 98 LYS A CA 1
ATOM 716 C C .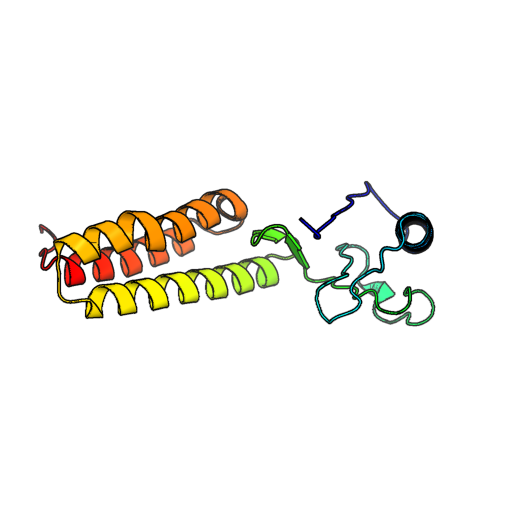 LYS A 1 98 ? -14.843 4.407 10.600 1.00 95.31 98 LYS A C 1
ATOM 718 O O . LYS A 1 98 ? -15.878 4.699 11.185 1.00 95.31 98 LYS A O 1
ATOM 723 N N . ARG A 1 99 ? -14.878 3.729 9.450 1.00 95.94 99 ARG A N 1
ATOM 724 C CA . ARG A 1 99 ? -16.131 3.170 8.925 1.00 95.94 99 ARG A CA 1
ATOM 725 C C . ARG A 1 99 ? -16.632 1.981 9.740 1.00 95.94 99 ARG A C 1
ATOM 727 O O . ARG A 1 99 ? -17.837 1.766 9.778 1.00 95.94 99 ARG A O 1
ATOM 734 N N . VAL A 1 100 ? -15.723 1.189 10.305 1.00 95.69 100 VAL A N 1
ATOM 735 C CA . VAL A 1 100 ? -16.070 0.067 11.184 1.00 95.69 100 VAL A CA 1
ATOM 736 C C . VAL A 1 100 ? -16.579 0.582 12.529 1.00 95.69 100 VAL A C 1
ATOM 738 O O . VAL A 1 100 ? -17.556 0.047 13.032 1.00 95.69 100 VAL A O 1
ATOM 741 N N . GLU A 1 101 ? -15.999 1.657 13.060 1.00 92.25 101 GLU A N 1
ATOM 742 C CA . GLU A 1 101 ? -16.500 2.353 14.252 1.00 92.25 101 GLU A CA 1
ATOM 743 C C . GLU A 1 101 ? -17.975 2.762 14.095 1.00 92.25 101 GLU A C 1
ATOM 745 O O . GLU A 1 101 ? -18.810 2.474 14.948 1.00 92.25 101 GLU A O 1
ATOM 750 N N . ALA A 1 102 ? -18.330 3.333 12.940 1.00 91.44 102 ALA A N 1
ATOM 751 C CA . ALA A 1 102 ? -19.701 3.729 12.619 1.00 91.44 102 ALA A CA 1
ATOM 752 C C . ALA A 1 102 ? -20.675 2.554 12.359 1.00 91.44 102 ALA A C 1
ATOM 754 O O . ALA A 1 102 ? -21.842 2.793 12.049 1.00 91.44 102 ALA A O 1
ATOM 755 N N . TYR A 1 103 ? -20.224 1.295 12.441 1.00 92.94 103 TYR A N 1
ATOM 756 C CA . TYR A 1 103 ? -21.061 0.117 12.181 1.00 92.94 103 TYR A CA 1
ATOM 757 C C . TYR A 1 103 ? -22.100 -0.136 13.287 1.00 92.94 103 TYR A C 1
ATOM 759 O O . TYR A 1 103 ? -23.173 -0.666 13.009 1.00 92.94 103 TYR A O 1
ATOM 767 N N . GLY A 1 104 ? -21.804 0.257 14.530 1.00 85.38 104 GLY A N 1
ATOM 768 C CA . GLY A 1 104 ? -22.745 0.241 15.659 1.00 85.38 104 GLY A CA 1
ATOM 769 C C . GLY A 1 104 ? -22.970 -1.112 16.349 1.00 85.38 104 GLY A C 1
ATOM 770 O O . GLY A 1 104 ? -23.386 -1.121 17.503 1.00 85.38 104 GLY A O 1
ATOM 771 N N . ASP A 1 105 ? -22.673 -2.242 15.701 1.00 93.12 105 ASP A N 1
ATOM 772 C CA . ASP A 1 105 ? -22.677 -3.572 16.332 1.00 93.12 105 ASP A CA 1
ATOM 773 C C . ASP A 1 105 ? -21.250 -4.004 16.730 1.00 93.12 105 ASP A C 1
ATOM 775 O O . ASP A 1 105 ? -20.423 -4.241 15.842 1.00 93.12 105 ASP A O 1
ATOM 779 N N . PRO A 1 106 ? -20.943 -4.164 18.034 1.00 91.31 106 PRO A N 1
ATOM 780 C CA . PRO A 1 106 ? -19.605 -4.533 18.493 1.00 91.31 106 PRO A CA 1
ATOM 781 C C . PRO A 1 106 ? -19.101 -5.874 17.949 1.00 91.31 106 PRO A C 1
ATOM 783 O O . PRO A 1 106 ? -17.915 -6.004 17.643 1.00 91.31 106 PRO A O 1
ATOM 786 N N . GLN A 1 107 ? -19.971 -6.879 17.791 1.00 94.25 107 GLN A N 1
ATOM 787 C CA . GLN A 1 107 ? -19.534 -8.203 17.328 1.00 94.25 107 GLN A CA 1
ATOM 788 C C . GLN A 1 107 ? -19.146 -8.172 15.849 1.00 94.25 107 GLN A C 1
ATOM 790 O O . GLN A 1 107 ? -18.071 -8.646 15.468 1.00 94.25 107 GLN A O 1
ATOM 795 N N . GLY A 1 108 ? -19.985 -7.575 15.004 1.00 95.88 108 GLY A N 1
ATOM 796 C CA . GLY A 1 108 ? -19.664 -7.377 13.599 1.00 95.88 108 GLY A CA 1
ATOM 797 C C . GLY A 1 108 ? -18.490 -6.420 13.408 1.00 95.88 108 GLY A C 1
ATOM 798 O O . GLY A 1 108 ? -17.621 -6.694 12.581 1.00 95.88 108 GLY A O 1
ATOM 799 N N . ALA A 1 109 ? -18.379 -5.366 14.218 1.00 96.62 109 ALA A N 1
ATOM 800 C CA . ALA A 1 109 ? -17.231 -4.468 14.181 1.00 96.62 109 ALA A CA 1
ATOM 801 C C . ALA A 1 109 ? -15.920 -5.201 14.510 1.00 96.62 109 ALA A C 1
ATOM 803 O O . ALA A 1 109 ? -14.937 -5.048 13.783 1.00 96.62 109 ALA A O 1
ATOM 804 N N . PHE A 1 110 ? -15.909 -6.073 15.524 1.00 95.81 110 PHE A N 1
ATOM 805 C CA . PHE A 1 110 ? -14.753 -6.915 15.838 1.00 95.81 110 PHE A CA 1
ATOM 806 C C . PHE A 1 110 ? -14.333 -7.777 14.637 1.00 95.81 110 PHE A C 1
ATOM 808 O O . PHE A 1 110 ? -13.153 -7.823 14.277 1.00 95.81 110 PHE A O 1
ATOM 815 N N . LEU A 1 111 ? -15.295 -8.432 13.979 1.00 96.94 111 LEU A N 1
ATOM 816 C CA . LEU A 1 111 ? -15.030 -9.250 12.792 1.00 96.94 111 LEU A CA 1
ATOM 817 C C . LEU A 1 111 ? -14.485 -8.405 11.634 1.00 96.94 111 LEU A C 1
ATOM 819 O O . LEU A 1 111 ? -13.543 -8.823 10.959 1.00 96.94 111 LEU A O 1
ATOM 823 N N . LEU A 1 112 ? -15.021 -7.203 11.423 1.00 97.31 112 LEU A N 1
ATOM 824 C CA . LEU A 1 112 ? -14.541 -6.284 10.393 1.00 97.31 112 LEU A CA 1
ATOM 825 C C . LEU A 1 112 ? -13.121 -5.785 10.687 1.00 97.31 112 LEU A C 1
ATOM 827 O O . LEU A 1 112 ? -12.296 -5.731 9.773 1.00 97.31 112 LEU A O 1
ATOM 831 N N . PHE A 1 113 ? -12.778 -5.493 11.941 1.00 96.81 113 PHE A N 1
ATOM 832 C CA . PHE A 1 113 ? -11.392 -5.196 12.305 1.00 96.81 113 PHE A CA 1
ATOM 833 C C . PHE A 1 113 ? -10.471 -6.379 12.004 1.00 96.81 113 PHE A C 1
ATOM 835 O O . PHE A 1 113 ? -9.475 -6.226 11.292 1.00 96.81 113 PHE A O 1
ATOM 842 N N . ARG A 1 114 ? -10.851 -7.574 12.469 1.00 96.06 114 ARG A N 1
ATOM 843 C CA . ARG A 1 114 ? -10.073 -8.809 12.320 1.00 96.06 114 ARG A CA 1
ATOM 844 C C . ARG A 1 114 ? -9.832 -9.209 10.866 1.00 96.06 114 ARG A C 1
ATOM 846 O O . ARG A 1 114 ? -8.738 -9.665 10.550 1.00 96.06 114 ARG A O 1
ATOM 853 N N . TYR A 1 115 ? -10.835 -9.074 10.001 1.00 96.38 115 TYR A N 1
ATOM 854 C CA . TYR A 1 115 ? -10.777 -9.602 8.634 1.00 96.38 115 TYR A CA 1
ATOM 855 C C . TYR A 1 115 ? -10.589 -8.538 7.549 1.00 96.38 115 TYR A C 1
ATOM 857 O O . TYR A 1 115 ? -10.158 -8.880 6.450 1.00 96.38 115 TYR A O 1
ATOM 865 N N . CYS A 1 116 ? -10.845 -7.258 7.834 1.00 94.81 116 CYS A N 1
ATOM 866 C CA . CYS A 1 116 ? -10.761 -6.196 6.825 1.00 94.81 116 CYS A CA 1
ATOM 867 C C . CYS A 1 116 ? -9.690 -5.147 7.139 1.00 94.81 116 CYS A C 1
ATOM 869 O O . CYS A 1 116 ? -9.015 -4.682 6.218 1.00 94.81 116 CYS A O 1
ATOM 871 N N . VAL A 1 117 ? -9.535 -4.757 8.407 1.00 96.19 117 VAL A N 1
ATOM 872 C CA . VAL A 1 117 ? -8.631 -3.664 8.802 1.00 96.19 117 VAL A CA 1
ATOM 873 C C . VAL A 1 117 ? -7.230 -4.189 9.102 1.00 96.19 117 VAL A C 1
ATOM 875 O O . VAL A 1 117 ? -6.285 -3.859 8.385 1.00 96.19 117 VAL A O 1
ATOM 878 N N . PHE A 1 118 ? -7.085 -5.054 10.108 1.00 95.62 118 PHE A N 1
ATOM 879 C CA . PHE A 1 118 ? -5.778 -5.561 10.528 1.00 95.62 118 PHE A CA 1
ATOM 880 C C . PHE A 1 118 ? -5.039 -6.335 9.434 1.00 95.62 118 PHE A C 1
ATOM 882 O O . PHE A 1 118 ? -3.838 -6.119 9.292 1.00 95.62 118 PHE A O 1
ATOM 889 N N . PRO A 1 119 ? -5.692 -7.142 8.574 1.00 95.50 119 PRO A N 1
ATOM 890 C CA . PRO A 1 119 ? -4.984 -7.810 7.485 1.00 95.50 119 PRO A CA 1
ATOM 891 C C . PRO A 1 119 ? -4.316 -6.844 6.501 1.00 95.50 119 PRO A C 1
ATOM 893 O O . PRO A 1 119 ? -3.253 -7.164 5.975 1.00 95.50 119 PRO A O 1
ATOM 896 N N . LYS A 1 120 ? -4.877 -5.643 6.280 1.00 93.94 120 LYS A N 1
ATOM 897 C CA . LYS A 1 120 ? -4.232 -4.617 5.441 1.00 93.94 120 LYS A CA 1
ATOM 898 C C . LYS A 1 120 ? -2.931 -4.121 6.067 1.00 93.94 120 LYS A C 1
ATOM 900 O O . LYS A 1 120 ? -1.934 -3.989 5.363 1.00 93.94 120 LYS A O 1
ATOM 905 N N . LEU A 1 121 ? -2.940 -3.882 7.377 1.00 94.75 121 LEU A N 1
ATOM 906 C CA . LEU A 1 121 ? -1.768 -3.427 8.125 1.00 94.75 121 LEU A CA 1
ATOM 907 C C . LEU A 1 121 ? -0.716 -4.532 8.248 1.00 94.75 121 LEU A C 1
ATOM 909 O O . LEU A 1 121 ? 0.456 -4.281 8.005 1.00 94.75 121 LEU A O 1
ATOM 913 N N . MET A 1 122 ? -1.137 -5.769 8.521 1.00 94.56 122 MET A N 1
ATOM 914 C CA . MET A 1 122 ? -0.251 -6.936 8.567 1.00 94.56 122 MET A CA 1
ATOM 915 C C . MET A 1 122 ? 0.4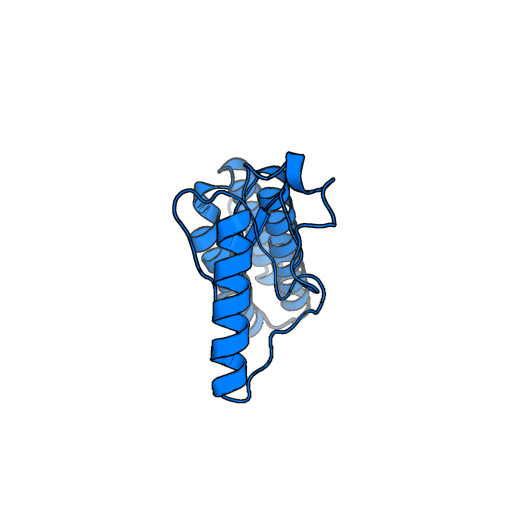16 -7.198 7.219 1.00 94.56 122 MET A C 1
ATOM 917 O O . MET A 1 122 ? 1.607 -7.502 7.161 1.00 94.56 122 MET A O 1
ATOM 921 N N . TYR A 1 123 ? -0.335 -7.060 6.123 1.00 93.75 123 TYR A N 1
ATOM 922 C CA . TYR A 1 123 ? 0.238 -7.143 4.787 1.00 93.75 123 TYR A CA 1
ATOM 923 C C . TYR A 1 123 ? 1.296 -6.058 4.577 1.00 93.75 123 TYR A C 1
ATOM 925 O O . TYR A 1 123 ? 2.410 -6.371 4.166 1.00 93.75 123 TYR A O 1
ATOM 933 N N . LEU A 1 124 ? 0.977 -4.806 4.922 1.00 93.12 124 LEU A N 1
ATOM 934 C CA . LEU A 1 124 ? 1.900 -3.678 4.805 1.00 93.12 124 LEU A CA 1
ATOM 935 C C . LEU A 1 124 ? 3.171 -3.884 5.646 1.00 93.12 124 LEU A C 1
ATOM 937 O O . LEU A 1 124 ? 4.269 -3.662 5.145 1.00 93.12 124 LEU A O 1
ATOM 941 N N . ALA A 1 125 ? 3.038 -4.384 6.877 1.00 92.94 125 ALA A N 1
ATOM 942 C CA . ALA A 1 125 ? 4.162 -4.717 7.751 1.00 92.94 125 ALA A CA 1
ATOM 943 C C . ALA A 1 125 ? 5.047 -5.807 7.143 1.00 92.94 125 ALA A C 1
ATOM 945 O O . ALA A 1 125 ? 6.269 -5.713 7.183 1.00 92.94 125 ALA A O 1
ATOM 946 N N . ARG A 1 126 ? 4.449 -6.810 6.495 1.00 92.88 126 ARG A N 1
ATOM 947 C CA . ARG A 1 126 ? 5.208 -7.855 5.804 1.00 92.88 126 ARG A CA 1
ATOM 948 C C . ARG A 1 126 ? 5.978 -7.325 4.597 1.00 92.88 126 ARG A C 1
ATOM 950 O O . ARG A 1 126 ? 7.092 -7.776 4.357 1.00 92.88 126 ARG A O 1
ATOM 957 N N . VAL A 1 127 ? 5.379 -6.434 3.810 1.00 91.00 127 VAL A N 1
ATOM 958 C CA . VAL A 1 127 ? 5.970 -6.008 2.530 1.00 91.00 127 VAL A CA 1
ATOM 959 C C . VAL A 1 127 ? 6.837 -4.753 2.623 1.00 91.00 127 VAL A C 1
ATOM 961 O O . VAL A 1 127 ? 7.629 -4.500 1.722 1.00 91.00 127 VAL A O 1
ATOM 964 N N . MET A 1 128 ? 6.687 -3.960 3.684 1.00 91.12 128 MET A N 1
ATOM 965 C CA . MET A 1 128 ? 7.400 -2.692 3.875 1.00 91.12 128 MET A CA 1
ATOM 966 C C . MET A 1 128 ? 8.031 -2.561 5.269 1.00 91.12 128 MET 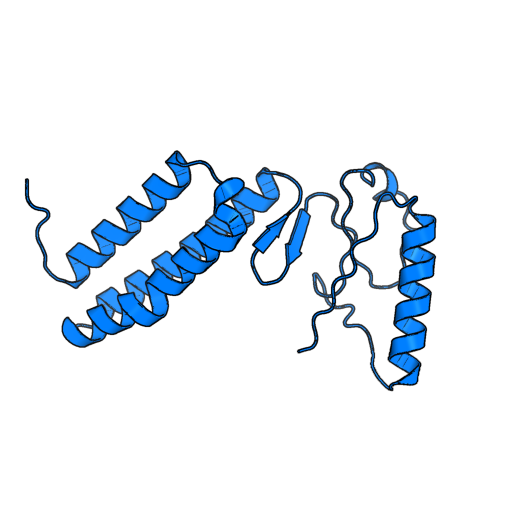A C 1
ATOM 968 O O . MET A 1 128 ? 8.622 -1.527 5.561 1.00 91.12 128 MET A O 1
ATOM 972 N N . GLY A 1 129 ? 7.940 -3.584 6.127 1.00 89.69 129 GLY A N 1
ATOM 973 C CA . GLY A 1 129 ? 8.386 -3.528 7.523 1.00 89.69 129 GLY A CA 1
ATOM 974 C C . GLY A 1 129 ? 9.845 -3.119 7.693 1.00 89.69 129 GLY A C 1
ATOM 975 O O . GLY A 1 129 ? 10.128 -2.213 8.462 1.00 89.69 129 GLY A O 1
ATOM 976 N N . GLU A 1 130 ? 10.755 -3.707 6.915 1.00 90.50 130 GLU A N 1
ATOM 977 C CA . GLU A 1 130 ? 12.194 -3.396 6.983 1.00 90.50 130 GLU A CA 1
ATOM 978 C C . GLU A 1 130 ? 12.545 -1.987 6.485 1.00 90.50 130 GLU A C 1
ATOM 980 O O . GLU A 1 130 ? 13.631 -1.480 6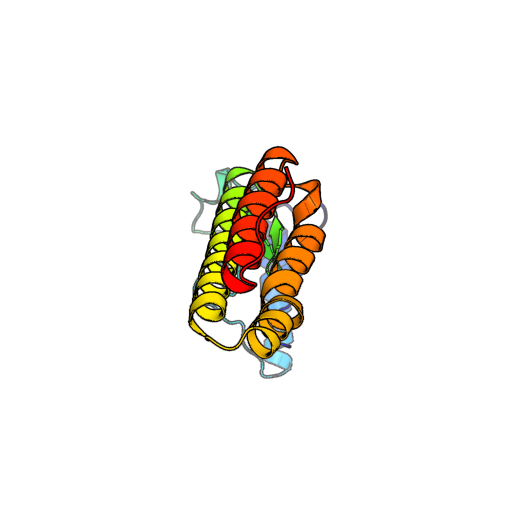.752 1.00 90.50 130 GLU A O 1
ATOM 985 N N . ARG A 1 131 ? 11.641 -1.353 5.731 1.00 91.75 131 ARG A N 1
ATOM 986 C CA . ARG A 1 131 ? 11.864 -0.045 5.105 1.00 91.75 131 ARG A CA 1
ATOM 987 C C . ARG A 1 131 ? 11.276 1.117 5.899 1.00 91.75 131 ARG A C 1
ATOM 989 O O . ARG A 1 131 ? 11.529 2.264 5.549 1.00 91.75 131 ARG A O 1
ATOM 996 N N . ILE A 1 132 ? 10.473 0.831 6.919 1.00 94.56 132 ILE A N 1
ATOM 997 C CA . ILE A 1 132 ? 9.751 1.823 7.714 1.00 94.56 132 ILE A CA 1
ATOM 998 C C . ILE A 1 132 ? 10.236 1.731 9.155 1.00 94.56 132 ILE A C 1
ATOM 1000 O O . ILE A 1 132 ? 10.410 0.643 9.700 1.00 94.56 132 ILE A O 1
ATOM 1004 N N . SER A 1 133 ? 10.463 2.883 9.780 1.00 93.81 133 SER A N 1
ATOM 1005 C CA . SER A 1 133 ? 10.990 2.924 11.143 1.00 93.81 133 SER A CA 1
ATOM 1006 C C . SER A 1 133 ? 10.009 2.321 12.157 1.00 93.81 133 SER A C 1
ATOM 1008 O O . SER A 1 133 ? 8.788 2.420 12.012 1.00 93.81 133 SER A O 1
ATOM 1010 N N . MET A 1 134 ? 10.541 1.744 13.238 1.00 94.00 134 MET A N 1
ATOM 1011 C CA . MET A 1 134 ? 9.711 1.252 14.346 1.00 94.00 134 MET A CA 1
ATOM 1012 C C . MET A 1 134 ? 8.874 2.368 14.983 1.00 94.00 134 MET A C 1
ATOM 1014 O O . MET A 1 134 ? 7.752 2.112 15.409 1.00 94.00 134 MET A O 1
ATOM 1018 N N . ASP A 1 135 ? 9.365 3.610 14.983 1.00 95.69 135 ASP A N 1
ATOM 1019 C CA . ASP A 1 135 ? 8.615 4.771 15.473 1.00 95.69 135 ASP A CA 1
ATOM 1020 C C . ASP A 1 135 ? 7.384 5.074 14.610 1.00 95.69 135 ASP A C 1
ATOM 1022 O O . ASP A 1 135 ? 6.329 5.448 15.125 1.00 95.69 135 ASP A O 1
ATOM 1026 N N . GLU A 1 136 ? 7.498 4.927 13.288 1.00 95.00 136 GLU A N 1
ATOM 1027 C CA . GLU A 1 136 ? 6.363 5.073 12.376 1.00 95.00 136 GLU A CA 1
ATOM 1028 C C . GLU A 1 136 ? 5.339 3.964 12.581 1.00 95.00 136 GLU A C 1
ATOM 1030 O O . GLU A 1 136 ? 4.151 4.262 12.698 1.00 95.00 136 GLU A O 1
ATOM 1035 N N . TRP A 1 137 ? 5.783 2.714 12.706 1.00 95.31 137 TRP A N 1
ATOM 1036 C CA . TRP A 1 137 ? 4.890 1.602 13.024 1.00 95.31 137 TRP A CA 1
ATOM 1037 C C . TRP A 1 137 ? 4.216 1.755 14.385 1.00 95.31 137 TRP A C 1
ATOM 1039 O O . TRP A 1 137 ? 3.013 1.535 14.487 1.00 95.31 137 TRP A O 1
ATOM 1049 N N . GLY A 1 138 ? 4.946 2.209 15.406 1.00 95.31 138 GLY A N 1
ATOM 1050 C CA . GLY A 1 138 ? 4.400 2.457 16.740 1.00 95.31 138 GLY A CA 1
ATOM 1051 C C . GLY A 1 138 ? 3.323 3.544 16.758 1.00 95.31 138 GLY A C 1
ATOM 1052 O O . GLY A 1 138 ? 2.372 3.457 17.533 1.00 95.31 138 GLY A O 1
ATOM 1053 N N . ARG A 1 139 ? 3.415 4.552 15.877 1.00 96.00 139 ARG A N 1
ATOM 1054 C CA . ARG A 1 139 ? 2.338 5.542 15.697 1.00 96.00 139 ARG A CA 1
ATOM 1055 C C . ARG A 1 139 ? 1.080 4.918 15.098 1.00 96.00 139 ARG A C 1
ATOM 1057 O O . ARG A 1 139 ? -0.010 5.196 15.587 1.00 96.00 139 ARG A O 1
ATOM 1064 N N . VAL A 1 140 ? 1.236 4.073 14.077 1.00 96.06 140 VAL A N 1
ATOM 1065 C CA . VAL A 1 140 ? 0.108 3.371 13.442 1.00 96.06 140 VAL A CA 1
ATOM 1066 C C . VAL A 1 140 ? -0.563 2.414 14.420 1.00 96.06 140 VAL A C 1
ATOM 1068 O O . VAL A 1 140 ? -1.787 2.388 14.496 1.00 96.06 140 VAL A O 1
ATOM 1071 N N . ASP A 1 141 ? 0.228 1.655 15.178 1.00 95.56 141 ASP A N 1
ATOM 1072 C CA . ASP A 1 141 ? -0.271 0.727 16.193 1.00 95.56 141 ASP A CA 1
ATOM 1073 C C . ASP A 1 141 ? -1.108 1.453 17.251 1.00 95.56 141 ASP A C 1
ATOM 1075 O O . ASP A 1 141 ? -2.242 1.059 17.515 1.00 95.56 141 ASP A O 1
ATOM 1079 N N . ARG A 1 142 ? -0.610 2.585 17.766 1.00 95.69 142 ARG A N 1
ATOM 1080 C CA . ARG A 1 142 ? -1.346 3.406 18.735 1.00 95.69 142 ARG A CA 1
ATOM 1081 C C . ARG A 1 142 ? -2.658 3.945 18.169 1.00 95.69 142 ARG A C 1
ATOM 1083 O O . ARG A 1 142 ? -3.697 3.752 18.790 1.00 95.69 142 ARG A O 1
ATOM 1090 N N . GLU A 1 143 ? -2.628 4.578 16.995 1.00 95.44 143 GLU A N 1
ATOM 1091 C CA . GLU A 1 143 ? -3.831 5.153 16.370 1.00 95.44 143 GLU A CA 1
ATOM 1092 C C . GLU A 1 143 ? -4.891 4.074 16.095 1.00 95.44 143 GLU A C 1
ATOM 1094 O O . GLU A 1 143 ? -6.076 4.248 16.382 1.00 95.44 143 GLU A O 1
ATOM 1099 N N . MET A 1 144 ? -4.467 2.926 15.567 1.00 95.00 144 MET A N 1
ATOM 1100 C CA . MET A 1 144 ? -5.372 1.823 15.258 1.00 95.00 144 MET A CA 1
ATOM 1101 C C . MET A 1 144 ? -5.875 1.105 16.511 1.00 95.00 144 MET A C 1
ATOM 1103 O O . MET A 1 144 ? -7.025 0.662 16.529 1.00 95.00 144 MET A O 1
ATOM 1107 N N . GLY A 1 145 ? -5.041 1.002 17.546 1.00 94.38 145 GLY A N 1
ATOM 1108 C CA . GLY A 1 145 ? -5.403 0.463 18.851 1.00 94.38 145 GLY A CA 1
ATOM 1109 C C . GLY A 1 145 ? -6.443 1.329 19.555 1.00 94.38 145 GLY A C 1
ATOM 1110 O O . GLY A 1 145 ? -7.460 0.805 20.000 1.00 94.38 145 GLY A O 1
ATOM 1111 N N . GLU A 1 146 ? -6.248 2.649 19.584 1.00 94.50 146 GLU A N 1
ATOM 1112 C CA . GLU A 1 146 ? -7.221 3.605 20.128 1.00 94.50 146 GLU A CA 1
ATOM 1113 C C . GLU A 1 146 ? -8.572 3.492 19.414 1.00 94.50 146 GLU A C 1
ATOM 1115 O O . GLU A 1 146 ? -9.607 3.348 20.065 1.00 94.50 146 GLU A O 1
ATOM 1120 N N . LEU A 1 147 ? -8.562 3.462 18.080 1.00 93.94 147 LEU A N 1
ATOM 1121 C CA . LEU A 1 147 ? -9.774 3.324 17.273 1.00 93.94 147 LEU A CA 1
ATOM 1122 C C . LEU A 1 147 ? -10.499 1.992 17.525 1.00 93.94 147 LEU A C 1
ATOM 1124 O O . LEU A 1 147 ? -11.731 1.941 17.595 1.00 93.94 147 LEU A O 1
ATOM 1128 N N . PHE A 1 148 ? -9.744 0.902 17.680 1.00 95.00 148 PHE A N 1
ATOM 1129 C CA . PHE A 1 148 ? -10.298 -0.402 18.029 1.00 95.00 148 PHE A CA 1
ATOM 1130 C C . PHE A 1 148 ? -10.930 -0.386 19.425 1.00 95.00 148 PHE A C 1
ATOM 1132 O O . PHE A 1 148 ? -12.078 -0.800 19.574 1.00 95.00 148 PHE A O 1
ATOM 1139 N N . LEU A 1 149 ? -10.222 0.130 20.434 1.00 93.94 149 LEU A N 1
ATOM 1140 C CA . LEU A 1 149 ? -10.719 0.223 21.810 1.00 93.94 149 LEU A CA 1
ATOM 1141 C C . LEU A 1 149 ? -11.997 1.064 21.895 1.00 93.94 149 LEU A C 1
ATOM 1143 O O . LEU A 1 149 ? -12.973 0.624 22.504 1.00 93.94 149 LEU A O 1
ATOM 1147 N N . GLN A 1 150 ? -12.024 2.216 21.218 1.00 92.31 150 GLN A N 1
ATOM 1148 C CA . GLN A 1 150 ? -13.206 3.077 21.116 1.00 92.31 150 GLN A CA 1
ATOM 1149 C C . GLN A 1 150 ? -14.395 2.331 20.505 1.00 92.31 150 GLN A C 1
ATOM 1151 O O . GLN A 1 150 ? -15.483 2.335 21.082 1.00 92.31 150 GLN A O 1
ATOM 1156 N N . THR A 1 151 ? -14.174 1.624 19.392 1.00 92.94 151 THR A N 1
ATOM 1157 C CA . THR A 1 151 ? -15.232 0.855 18.718 1.00 92.94 151 THR A CA 1
ATOM 1158 C C . THR A 1 151 ? -15.763 -0.287 19.587 1.00 92.94 151 THR A C 1
ATOM 1160 O O . THR A 1 151 ? -16.944 -0.618 19.533 1.00 92.94 151 THR A O 1
ATOM 1163 N N . MET A 1 152 ? -14.898 -0.913 20.387 1.00 92.94 152 MET A N 1
ATOM 1164 C CA . MET A 1 152 ? -15.274 -2.012 21.280 1.00 92.94 152 MET A CA 1
ATOM 1165 C C . MET A 1 152 ? -15.837 -1.533 22.628 1.00 92.94 152 MET A C 1
ATOM 1167 O O . MET A 1 152 ? -16.202 -2.369 23.452 1.00 92.94 152 MET A O 1
ATOM 1171 N N . HIS A 1 153 ? -15.895 -0.217 22.872 1.00 87.31 153 HIS A N 1
ATOM 1172 C CA . HIS A 1 153 ? -16.225 0.377 24.174 1.00 87.31 153 HIS A CA 1
ATOM 1173 C C . HIS A 1 153 ? -15.358 -0.162 25.324 1.00 87.31 153 HIS A C 1
ATOM 1175 O O . HIS A 1 153 ? -15.821 -0.337 26.451 1.00 87.31 153 HIS A O 1
ATOM 1181 N N . LEU A 1 154 ? -14.087 -0.434 25.029 1.00 82.50 154 LEU A N 1
ATOM 1182 C CA . LEU A 1 154 ? -13.102 -0.888 26.002 1.00 82.50 154 LEU A CA 1
ATOM 1183 C C . LEU A 1 154 ? -12.334 0.325 26.531 1.00 82.50 154 LEU A C 1
ATOM 1185 O O . LEU A 1 154 ? -11.785 1.108 25.759 1.00 82.50 154 LEU A O 1
ATOM 1189 N N . THR A 1 155 ? -12.261 0.476 27.849 1.00 70.31 155 THR A N 1
ATOM 1190 C CA . THR A 1 155 ? -11.320 1.408 28.477 1.00 70.31 155 THR A CA 1
ATOM 1191 C C . THR A 1 155 ? -9.936 0.769 28.499 1.00 70.31 155 THR A C 1
ATOM 1193 O O . THR A 1 155 ? -9.810 -0.395 28.884 1.00 70.31 155 THR A O 1
ATOM 1196 N N . ALA A 1 156 ? -8.900 1.511 28.099 1.00 57.88 156 ALA A N 1
ATOM 1197 C CA . ALA A 1 156 ? -7.525 1.075 28.320 1.00 57.88 156 ALA A CA 1
ATOM 1198 C C . ALA A 1 156 ? -7.327 0.848 29.828 1.00 57.88 156 ALA A C 1
ATOM 1200 O O . ALA A 1 156 ? -7.681 1.718 30.623 1.00 57.88 156 ALA A O 1
ATOM 1201 N N . ALA A 1 157 ? -6.847 -0.333 30.221 1.00 55.72 157 ALA A N 1
ATOM 1202 C CA . ALA A 1 157 ? -6.469 -0.572 31.608 1.00 55.72 157 ALA A CA 1
ATOM 1203 C C . ALA A 1 157 ? -5.254 0.311 31.937 1.00 55.72 157 ALA A C 1
ATOM 1205 O O . ALA A 1 157 ? -4.297 0.320 31.159 1.00 55.72 157 ALA A O 1
ATOM 1206 N N . GLU A 1 158 ? -5.351 1.072 33.032 1.00 39.12 158 GLU A N 1
ATOM 1207 C CA . GLU A 1 158 ? -4.267 1.894 33.598 1.00 39.12 158 GLU A CA 1
ATOM 1208 C C . GLU A 1 158 ? -3.050 1.056 34.013 1.00 39.12 158 GLU A C 1
ATOM 1210 O O . GLU A 1 158 ? -3.244 -0.070 34.534 1.00 39.12 158 GLU A O 1
#

Sequence (158 aa):
MDNISVVFPGLHPSALIDAWQDCSELLKGYGLTLNLGKGKSAAHSPSWLGLRDCPLQHPAGLEINTAGYKLMGAAGGDDSFVGGLFKEKVAEAVRLGKRVEAYGDPQGAFLLFRYCVFPKLMYLARVMGERISMDEWGRVDREMGELFLQTMHLTAAE

Radius of gyration: 20.78 Å; chains: 1; bounding box: 46×28×64 Å